Protein AF-F8WFA3-F1 (afdb_monomer)

InterPro domains:
  IPR004170 WWE domain [PS50918] (22-50)

Secondary structure (DSSP, 8-state):
-----HHHHHHHHHHHHHHHTTSSTT---TTS----EEE-TTS-EEEPP-

Mean predicted aligned error: 14.25 Å

pLDDT: mean 75.83, std 16.24, range [46.16, 97.31]

Solvent-accessible surface area (backbone atoms only — not comparable to full-atom values): 3504 Å² total; per-residue (Å²): 132,87,76,82,59,67,71,59,54,56,52,47,54,51,52,52,61,68,58,55,78,76,72,70,80,75,66,84,58,82,88,54,89,81,82,57,71,48,78,44,94,89,77,45,77,43,69,69,80,132

Foldseek 3Di:
DPPDDVVVVVVVVVVCVVVPPPDPPPDPCVPPDDWDWDQDPVRDIDTDDD

Nearest PDB structures (foldseek):
  6lqs-assembly1_r6  TM=3.654E-01  e=4.208E+00  Saccharomyces cerevisiae S288C
  5k36-assembly1_J  TM=3.819E-01  e=6.367E+00  Saccharomyces cerevisiae S288C
  7d4i-assembly1_r6  TM=3.586E-01  e=5.176E+00  Saccharomyces cerevisiae S288C
  6fsz-assembly1_KK  TM=3.586E-01  e=5.176E+00  Saccharomyces cerevisiae S288C

Organism: Homo sapiens (NCBI:txid9606)

Structure (mmCIF, N/CA/C/O backbone):
data_AF-F8WFA3-F1
#
_entry.id   AF-F8WFA3-F1
#
loop_
_atom_site.group_PDB
_atom_site.id
_atom_site.type_symbol
_atom_site.label_atom_id
_atom_site.label_alt_id
_atom_site.label_comp_id
_atom_site.label_asym_id
_atom_site.label_entity_id
_at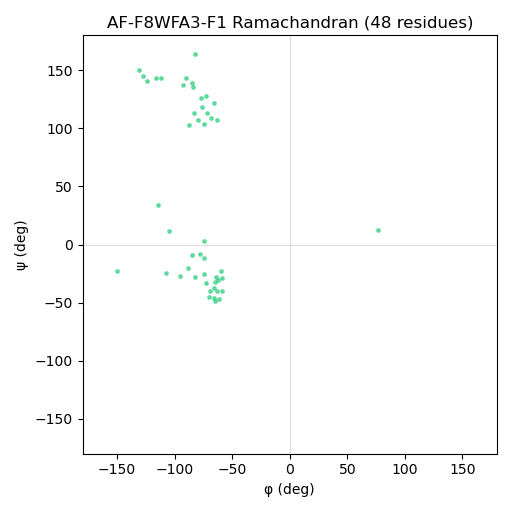om_site.label_seq_id
_atom_site.pdbx_PDB_ins_code
_atom_site.Cartn_x
_atom_site.Cartn_y
_atom_site.Cartn_z
_atom_site.occupancy
_atom_site.B_iso_or_equiv
_atom_site.auth_seq_id
_atom_site.auth_comp_id
_atom_site.auth_asym_id
_atom_site.auth_atom_id
_atom_site.pdbx_PDB_model_num
ATOM 1 N N . MET A 1 1 ? 7.805 36.846 -7.794 1.00 46.16 1 MET A N 1
ATOM 2 C CA . MET A 1 1 ? 7.186 35.985 -8.819 1.00 46.16 1 MET A CA 1
ATOM 3 C C . MET A 1 1 ? 8.278 35.081 -9.342 1.00 46.16 1 MET A C 1
ATOM 5 O O . MET A 1 1 ? 9.273 35.600 -9.823 1.00 46.16 1 MET A O 1
ATOM 9 N N . TRP A 1 2 ? 8.170 33.770 -9.133 1.00 58.09 2 TRP A N 1
ATOM 10 C CA . TRP A 1 2 ? 9.024 32.837 -9.859 1.00 58.09 2 TRP A CA 1
ATOM 11 C C . TRP A 1 2 ? 8.382 32.708 -11.240 1.00 58.09 2 TRP A C 1
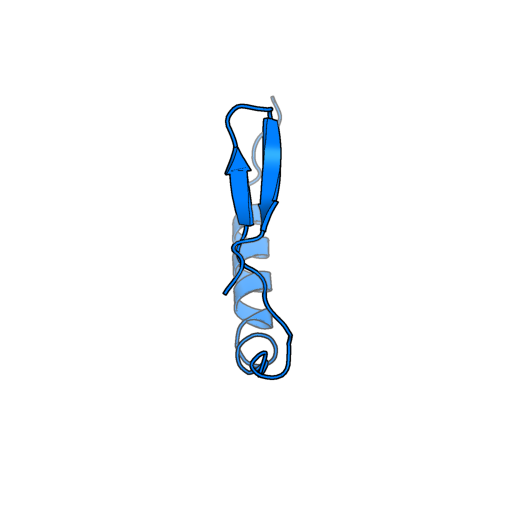ATOM 13 O O . TRP A 1 2 ? 7.261 32.221 -11.367 1.00 58.09 2 TRP A O 1
ATOM 23 N N . GLU A 1 3 ? 8.998 33.301 -12.254 1.00 62.25 3 GLU A N 1
ATOM 24 C CA . GLU A 1 3 ? 8.521 33.140 -13.622 1.00 62.25 3 GLU A CA 1
ATOM 25 C C . GLU A 1 3 ? 8.943 31.748 -14.087 1.00 62.25 3 GLU A C 1
ATOM 27 O O . GLU A 1 3 ? 10.125 31.399 -14.085 1.00 62.25 3 GLU A O 1
ATOM 32 N N . ALA A 1 4 ? 7.957 30.917 -14.409 1.00 64.06 4 ALA A N 1
ATOM 33 C CA . ALA A 1 4 ? 8.180 29.608 -14.992 1.00 64.06 4 ALA A CA 1
ATOM 34 C C . ALA A 1 4 ? 8.857 29.800 -16.361 1.00 64.06 4 ALA A C 1
ATOM 36 O O . ALA A 1 4 ? 8.221 30.276 -17.297 1.00 64.06 4 ALA A O 1
ATOM 37 N N . ASN A 1 5 ? 10.151 29.477 -16.462 1.00 75.81 5 ASN A N 1
ATOM 38 C CA . ASN A 1 5 ? 10.910 29.579 -17.709 1.00 75.81 5 ASN A CA 1
ATOM 39 C C . ASN A 1 5 ? 10.463 28.468 -18.685 1.00 75.81 5 ASN A C 1
ATOM 41 O O . ASN A 1 5 ? 10.749 27.300 -18.406 1.00 75.81 5 ASN A O 1
ATOM 45 N N . PRO A 1 6 ? 9.813 28.787 -19.821 1.00 68.75 6 PRO A N 1
ATOM 46 C CA . PRO A 1 6 ? 9.284 27.792 -20.763 1.00 68.75 6 PRO A CA 1
ATOM 47 C C . PRO A 1 6 ? 10.356 26.850 -21.334 1.00 68.75 6 PRO A C 1
ATOM 49 O O . PRO A 1 6 ? 10.086 25.682 -21.598 1.00 68.75 6 PRO A O 1
ATOM 52 N N . GLU A 1 7 ? 11.602 27.321 -21.435 1.00 68.69 7 GLU A N 1
ATOM 53 C CA . GLU A 1 7 ? 12.747 26.539 -21.924 1.00 68.69 7 GLU A CA 1
ATOM 54 C C . GLU A 1 7 ? 13.091 25.347 -21.014 1.00 68.69 7 GLU A C 1
ATOM 56 O O . GLU A 1 7 ? 13.615 24.327 -21.462 1.00 68.69 7 GLU A O 1
ATOM 61 N N . MET A 1 8 ? 12.789 25.455 -19.716 1.00 63.34 8 MET A N 1
ATOM 62 C CA . MET A 1 8 ? 13.000 24.364 -18.758 1.00 63.34 8 MET A CA 1
ATOM 63 C C . MET A 1 8 ? 11.988 23.234 -18.954 1.00 63.34 8 MET A C 1
ATOM 65 O O . MET A 1 8 ? 12.337 22.073 -18.747 1.00 63.34 8 MET A O 1
ATOM 69 N N . PHE A 1 9 ? 10.761 23.560 -19.367 1.00 62.06 9 PHE A N 1
ATOM 70 C CA . PHE A 1 9 ? 9.713 22.569 -19.619 1.00 62.06 9 PHE A CA 1
ATOM 71 C C . PHE A 1 9 ? 10.033 21.747 -20.865 1.00 62.06 9 PHE A C 1
ATOM 73 O O . PHE A 1 9 ? 10.027 20.522 -20.794 1.00 62.06 9 PHE A O 1
ATOM 80 N N . HIS A 1 10 ? 10.454 22.400 -21.952 1.00 65.50 10 HIS A N 1
ATOM 81 C CA . HIS A 1 10 ? 10.871 21.701 -23.169 1.00 65.50 10 HIS A CA 1
ATOM 82 C C . HIS A 1 10 ? 12.096 20.804 -22.954 1.00 65.50 10 HIS A C 1
ATOM 84 O O . HIS A 1 10 ? 12.123 19.670 -23.428 1.00 65.50 10 HIS A O 1
ATOM 90 N N . LYS A 1 11 ? 13.088 21.260 -22.176 1.00 63.00 11 LYS A N 1
ATOM 91 C CA . LYS A 1 11 ? 14.243 20.421 -21.822 1.00 63.00 11 LYS A CA 1
ATOM 92 C C . LYS A 1 11 ? 13.871 19.229 -20.950 1.00 63.00 11 LYS A C 1
ATOM 94 O O . LYS A 1 11 ? 14.462 18.167 -21.120 1.00 63.00 11 LYS A O 1
ATOM 99 N N . ALA A 1 12 ? 12.929 19.390 -20.022 1.00 63.25 12 ALA A N 1
ATOM 100 C CA . ALA A 1 12 ? 12.443 18.281 -19.213 1.00 63.25 12 ALA A CA 1
ATOM 101 C C . ALA A 1 12 ? 11.734 17.245 -20.097 1.00 63.25 12 ALA A C 1
ATOM 103 O O . ALA A 1 12 ? 12.079 16.070 -20.035 1.00 63.25 12 ALA A O 1
ATOM 104 N N . GLU A 1 13 ? 10.821 17.676 -20.969 1.00 63.84 13 GLU A N 1
ATOM 105 C CA . GLU A 1 13 ? 10.100 16.801 -21.904 1.00 63.84 13 GLU A CA 1
ATOM 106 C C . GLU A 1 13 ? 11.042 16.034 -22.846 1.00 63.84 13 GLU A C 1
ATOM 108 O O . GLU A 1 13 ? 10.841 14.840 -23.078 1.00 63.84 13 GLU A O 1
ATOM 113 N N . GLU A 1 14 ? 12.104 16.675 -23.342 1.00 63.06 14 GLU A N 1
ATOM 114 C CA . GLU A 1 14 ? 13.116 16.029 -24.187 1.00 63.06 14 GLU A CA 1
ATOM 115 C C . GLU A 1 14 ? 13.969 15.019 -23.398 1.00 63.06 14 GLU A C 1
ATOM 117 O O . GLU A 1 14 ? 14.243 13.923 -23.892 1.00 63.06 14 GLU A O 1
ATOM 122 N N . LEU A 1 15 ? 14.347 15.343 -22.153 1.00 60.59 15 LEU A N 1
ATOM 123 C CA . LEU A 1 15 ? 15.101 14.438 -21.279 1.00 60.59 15 LEU A CA 1
ATOM 124 C C . LEU A 1 15 ? 14.266 13.204 -20.910 1.00 60.59 15 LEU A C 1
ATOM 126 O O . LEU A 1 15 ? 14.747 12.081 -21.037 1.00 60.59 15 LEU A O 1
ATOM 130 N N . PHE A 1 16 ? 12.999 13.404 -20.533 1.00 58.88 16 PHE A N 1
ATOM 131 C CA . PHE A 1 16 ? 12.058 12.320 -20.255 1.00 58.88 16 PHE A CA 1
ATOM 132 C C . PHE A 1 16 ? 11.838 11.461 -21.503 1.00 58.88 16 PHE A C 1
ATOM 134 O O . PHE A 1 16 ? 11.987 10.244 -21.436 1.00 58.88 16 PHE A O 1
ATOM 141 N N . SER A 1 17 ? 11.606 12.065 -22.670 1.00 57.94 17 SER A N 1
ATOM 142 C CA . SER A 1 17 ? 11.401 11.319 -23.922 1.00 57.94 17 SER A CA 1
ATOM 143 C C . SER A 1 17 ? 12.621 10.488 -24.337 1.00 57.94 17 SER A C 1
ATOM 145 O O . SER A 1 17 ? 12.473 9.430 -24.946 1.00 57.94 17 SER A O 1
ATOM 147 N N . LYS A 1 18 ? 13.839 10.932 -24.002 1.00 58.00 18 LYS A N 1
ATOM 148 C CA . LYS A 1 18 ? 15.080 10.238 -24.373 1.00 58.00 18 LYS A CA 1
ATOM 149 C C . LYS A 1 18 ? 15.431 9.081 -23.433 1.00 58.00 18 LYS A C 1
ATOM 151 O O . LYS A 1 18 ? 16.041 8.118 -23.887 1.00 58.00 18 LYS A O 1
ATOM 156 N N . THR A 1 19 ? 15.019 9.144 -22.167 1.00 53.84 19 THR A N 1
ATOM 157 C CA . THR A 1 19 ? 15.230 8.069 -21.179 1.00 53.84 19 THR A CA 1
ATOM 158 C C . THR A 1 19 ? 14.104 7.024 -21.181 1.00 53.84 19 THR A C 1
ATOM 160 O O . THR A 1 19 ? 14.321 5.894 -20.758 1.00 53.84 19 THR A O 1
ATOM 163 N N . THR A 1 20 ? 12.918 7.361 -21.703 1.00 53.25 20 THR A N 1
ATOM 164 C CA . THR A 1 20 ? 11.737 6.473 -21.659 1.00 53.25 20 THR A CA 1
ATOM 165 C C . THR A 1 20 ? 11.818 5.294 -22.639 1.00 53.25 20 THR A C 1
ATOM 167 O O . THR A 1 20 ? 11.243 4.250 -22.382 1.00 53.25 20 THR A O 1
ATOM 170 N N . ASN A 1 21 ? 12.564 5.394 -23.742 1.00 56.53 21 ASN A N 1
ATOM 171 C CA . ASN A 1 21 ? 12.341 4.474 -24.864 1.00 56.53 21 ASN A CA 1
ATOM 172 C C . ASN A 1 21 ? 12.915 3.049 -24.751 1.00 56.53 21 ASN A C 1
ATOM 174 O O . ASN A 1 21 ? 12.623 2.272 -25.651 1.00 56.53 21 ASN A O 1
ATOM 178 N N . ASN A 1 22 ? 13.728 2.675 -23.752 1.00 56.34 22 ASN A N 1
ATOM 179 C CA . ASN A 1 22 ? 14.286 1.303 -23.734 1.00 56.34 22 ASN A CA 1
ATOM 180 C C . ASN A 1 22 ? 14.577 0.676 -22.359 1.00 56.34 22 ASN A C 1
ATOM 182 O O . ASN A 1 22 ? 14.662 -0.543 -22.289 1.00 56.34 22 ASN A O 1
ATOM 186 N N . GLU A 1 23 ? 14.767 1.444 -21.281 1.00 58.50 23 GLU A N 1
ATOM 187 C CA . GLU A 1 23 ? 15.314 0.872 -20.031 1.00 58.50 23 GLU A CA 1
ATOM 188 C C . GLU A 1 23 ? 14.289 0.733 -18.899 1.00 58.50 23 GLU A C 1
ATOM 190 O O . GLU A 1 23 ? 14.466 -0.101 -18.020 1.00 58.50 23 GLU A O 1
ATOM 195 N N . VAL A 1 24 ? 13.221 1.535 -18.898 1.00 60.72 24 VAL A N 1
ATOM 196 C CA . VAL A 1 24 ? 12.252 1.577 -17.785 1.00 60.72 24 VAL A CA 1
ATOM 197 C C . VAL A 1 24 ? 11.035 0.677 -18.039 1.00 60.72 24 VA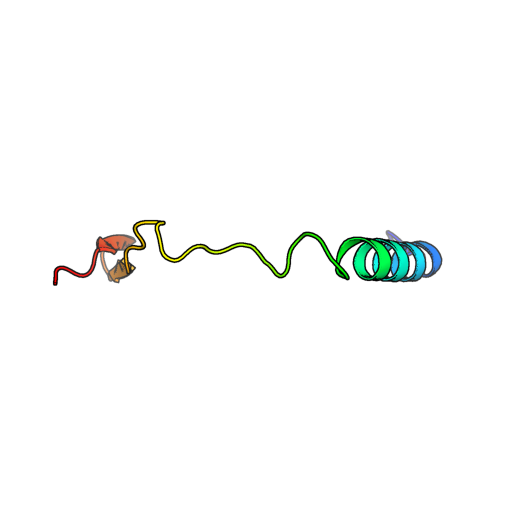L A C 1
ATOM 199 O O . VAL A 1 24 ? 10.447 0.168 -17.089 1.00 60.72 24 VAL A O 1
ATOM 202 N N . ASP A 1 25 ? 10.694 0.436 -19.308 1.00 63.62 25 ASP A N 1
ATOM 203 C CA . ASP A 1 25 ?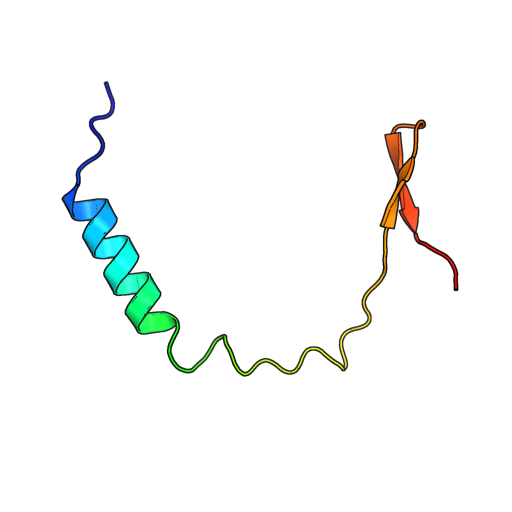 9.458 -0.252 -19.710 1.00 63.62 25 ASP A CA 1
ATOM 204 C C . ASP A 1 25 ? 9.547 -1.793 -19.708 1.00 63.62 25 ASP A C 1
ATOM 206 O O . ASP A 1 25 ? 8.513 -2.446 -19.822 1.00 63.62 25 ASP A O 1
ATOM 210 N N . ASP A 1 26 ? 10.737 -2.389 -19.533 1.00 72.12 26 ASP A N 1
ATOM 211 C CA . ASP A 1 26 ? 10.948 -3.855 -19.561 1.00 72.12 26 ASP A CA 1
ATOM 212 C C . ASP A 1 26 ? 11.387 -4.430 -18.198 1.00 72.12 26 ASP A C 1
ATOM 214 O O . ASP A 1 26 ? 12.191 -5.356 -18.094 1.00 72.12 26 ASP A O 1
ATOM 218 N N . MET A 1 27 ? 10.891 -3.837 -17.109 1.00 84.00 27 MET A N 1
ATOM 219 C CA . MET A 1 27 ? 11.135 -4.340 -15.756 1.00 84.00 27 MET A CA 1
ATOM 220 C C . MET A 1 27 ? 10.070 -5.380 -15.383 1.00 84.00 27 MET A C 1
ATOM 222 O O . MET A 1 27 ? 8.947 -5.026 -15.016 1.00 84.00 27 MET A O 1
ATOM 226 N N . ASP A 1 28 ? 10.419 -6.669 -15.428 1.00 83.81 28 ASP A N 1
ATOM 227 C CA . ASP A 1 28 ? 9.576 -7.725 -14.859 1.00 83.81 28 ASP A CA 1
ATOM 228 C C . ASP A 1 28 ? 9.543 -7.601 -13.329 1.00 83.81 28 ASP A C 1
ATOM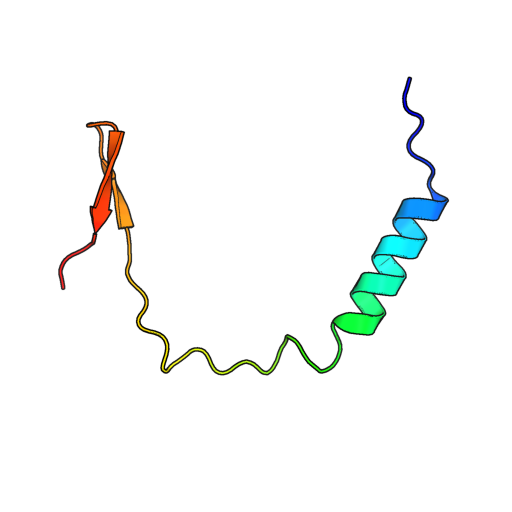 230 O O . ASP A 1 28 ? 10.521 -7.852 -12.625 1.00 83.81 28 ASP A O 1
ATOM 234 N N . THR A 1 29 ? 8.392 -7.183 -12.806 1.00 87.44 29 THR A N 1
ATOM 235 C CA . THR A 1 29 ? 8.151 -7.030 -11.365 1.00 87.44 29 THR A CA 1
ATOM 236 C C . THR A 1 29 ? 7.282 -8.152 -10.795 1.00 87.44 29 THR A C 1
ATOM 238 O O . THR A 1 29 ? 6.825 -8.047 -9.654 1.00 87.44 29 THR A O 1
ATOM 241 N N . SER A 1 30 ? 7.050 -9.231 -11.554 1.00 87.12 30 SER A N 1
ATOM 242 C CA . SER A 1 30 ? 6.197 -10.353 -11.142 1.00 87.12 30 SER A CA 1
ATOM 243 C C . SER A 1 30 ? 6.739 -11.125 -9.932 1.00 87.12 30 SER A C 1
ATOM 245 O O . SER A 1 30 ? 5.953 -11.551 -9.085 1.00 87.12 30 SER A O 1
ATOM 247 N N . ASP A 1 31 ? 8.065 -11.212 -9.788 1.00 91.75 31 ASP A N 1
ATOM 248 C CA . ASP A 1 31 ? 8.743 -11.821 -8.632 1.00 91.75 31 ASP A CA 1
ATOM 249 C C . ASP A 1 31 ? 8.703 -10.940 -7.370 1.00 91.75 31 ASP A C 1
ATOM 251 O O . ASP A 1 31 ? 9.030 -11.384 -6.265 1.00 91.75 31 ASP A O 1
ATOM 2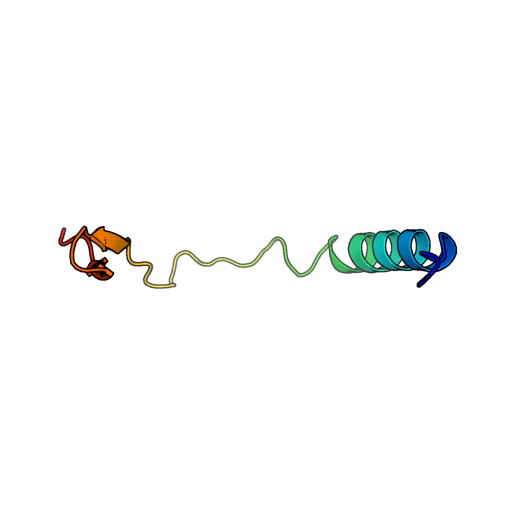55 N N . THR A 1 32 ? 8.305 -9.672 -7.505 1.00 90.00 32 THR A N 1
ATOM 256 C CA . THR A 1 32 ? 8.198 -8.761 -6.364 1.00 90.00 32 THR A CA 1
ATOM 257 C C . THR A 1 32 ? 6.929 -9.068 -5.579 1.00 90.00 32 THR A C 1
ATOM 259 O O . THR A 1 32 ? 5.819 -9.068 -6.109 1.00 90.00 32 THR A O 1
ATOM 262 N N . GLN A 1 33 ? 7.069 -9.303 -4.274 1.00 90.62 33 GLN A N 1
ATOM 263 C CA . GLN A 1 33 ? 5.917 -9.529 -3.411 1.00 90.62 33 GLN A CA 1
ATOM 264 C C . GLN A 1 33 ? 5.178 -8.212 -3.139 1.00 90.62 33 GLN A C 1
ATOM 266 O O . GLN A 1 33 ? 5.597 -7.402 -2.313 1.00 90.62 33 GLN A O 1
ATOM 271 N N . TRP A 1 34 ? 4.046 -8.017 -3.811 1.00 90.88 34 TRP A N 1
ATOM 272 C CA . TRP A 1 34 ? 3.172 -6.861 -3.611 1.00 90.88 34 TRP A CA 1
ATOM 273 C C . TRP A 1 34 ? 2.111 -7.127 -2.537 1.00 90.88 34 TRP A C 1
ATOM 275 O O . TRP A 1 34 ? 1.565 -8.227 -2.431 1.00 90.88 34 TRP A O 1
ATOM 285 N N . GLY A 1 35 ? 1.795 -6.098 -1.748 1.00 91.88 35 GLY A N 1
ATOM 286 C CA . GLY A 1 35 ? 0.727 -6.119 -0.749 1.00 91.88 35 GLY A CA 1
ATOM 287 C C . GLY A 1 35 ? -0.271 -4.988 -0.981 1.00 91.88 35 GLY A C 1
ATOM 288 O O . GLY A 1 35 ? 0.123 -3.870 -1.306 1.00 91.88 35 GLY A O 1
ATOM 289 N N . TRP A 1 36 ? -1.561 -5.270 -0.792 1.00 94.81 36 TRP A N 1
ATOM 290 C CA . TRP A 1 36 ? -2.618 -4.258 -0.849 1.00 94.81 36 TRP A CA 1
ATOM 291 C C . TRP A 1 36 ? -2.902 -3.706 0.545 1.00 94.81 36 TRP A C 1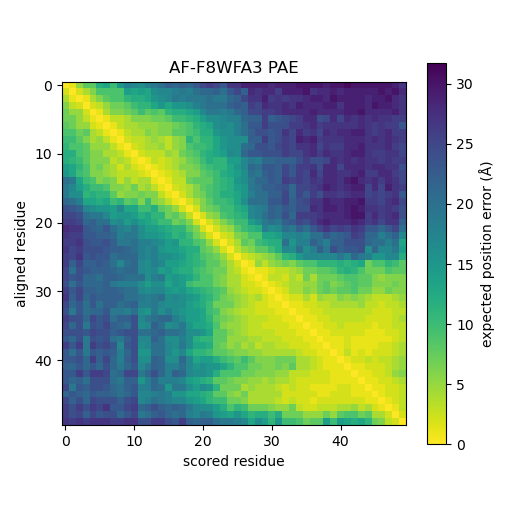
ATOM 293 O O . TRP A 1 36 ? -3.023 -4.472 1.503 1.00 94.81 36 TRP A O 1
ATOM 303 N N . PHE A 1 37 ? -3.064 -2.387 0.654 1.00 95.62 37 PHE A N 1
ATOM 304 C CA . PHE A 1 37 ? -3.351 -1.707 1.916 1.00 95.62 37 PHE A CA 1
ATOM 305 C C . PHE A 1 37 ? -4.528 -0.743 1.771 1.00 95.62 37 PHE A C 1
ATOM 307 O O . PHE A 1 37 ? -4.738 -0.166 0.706 1.00 95.62 37 PHE A O 1
ATOM 314 N N . TYR A 1 38 ? -5.265 -0.535 2.860 1.00 94.94 38 TYR A N 1
ATOM 315 C CA . TYR A 1 38 ? -6.312 0.477 2.961 1.00 94.94 38 TYR A CA 1
ATOM 316 C C . TYR A 1 38 ? -6.094 1.360 4.191 1.00 94.94 38 TYR A C 1
ATOM 318 O O . TYR A 1 38 ? -5.619 0.900 5.233 1.00 94.94 38 TYR A O 1
ATOM 326 N N . LEU A 1 39 ? -6.442 2.640 4.068 1.00 97.06 39 LEU A N 1
ATOM 327 C CA . LEU A 1 39 ? -6.431 3.573 5.187 1.00 97.06 39 LEU A CA 1
ATOM 328 C C . LEU A 1 39 ? -7.744 3.420 5.957 1.00 97.06 39 LEU A C 1
ATOM 330 O O . LEU A 1 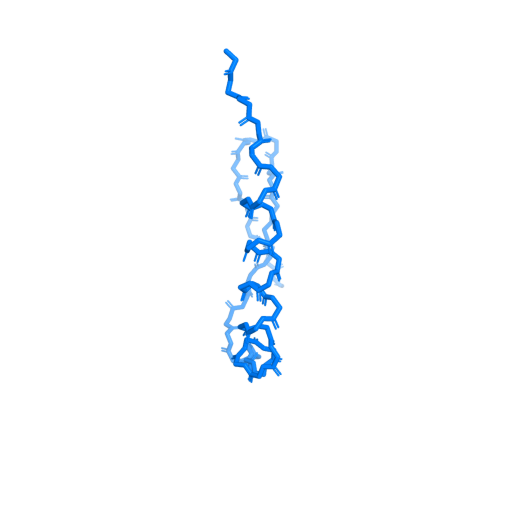39 ? -8.814 3.713 5.429 1.00 97.06 39 LEU A O 1
ATOM 334 N N . ALA A 1 40 ? -7.668 2.932 7.193 1.00 96.25 40 ALA A N 1
ATOM 335 C CA . ALA A 1 40 ? -8.843 2.810 8.046 1.00 96.25 40 ALA A CA 1
ATOM 336 C C . ALA A 1 40 ? -9.177 4.131 8.747 1.00 96.25 40 ALA A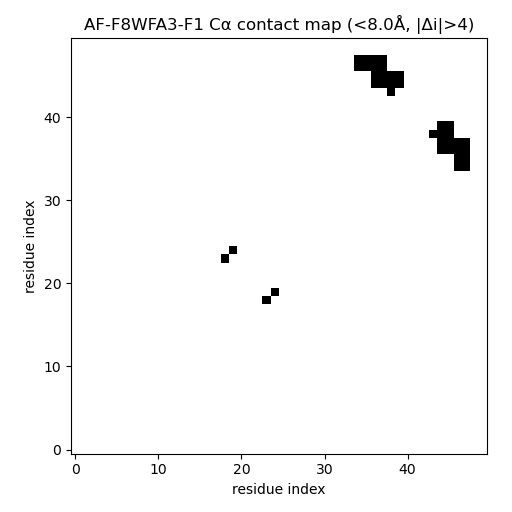 C 1
ATOM 338 O O . ALA A 1 40 ? -8.329 5.010 8.898 1.00 96.25 40 ALA A O 1
ATOM 339 N N . GLU A 1 41 ? -10.395 4.218 9.278 1.00 97.06 41 GLU A N 1
ATOM 340 C CA . GLU A 1 41 ? -10.893 5.379 10.030 1.00 97.06 41 GLU A CA 1
ATOM 341 C C . GLU A 1 41 ? -10.059 5.702 11.279 1.00 97.06 41 GLU A C 1
ATOM 343 O O . GLU A 1 41 ? -10.018 6.844 11.724 1.00 97.06 41 GLU A O 1
ATOM 348 N N . CYS A 1 42 ? -9.319 4.728 11.820 1.00 95.12 42 CYS A N 1
ATOM 349 C CA . CYS A 1 42 ? -8.372 4.967 12.910 1.00 95.12 42 CYS A CA 1
ATOM 350 C C . CYS A 1 42 ? -7.076 5.682 12.467 1.00 95.12 42 CYS A C 1
ATOM 352 O O . CYS A 1 42 ? -6.165 5.853 13.278 1.00 95.12 42 CYS A O 1
ATOM 354 N N . GLY A 1 43 ? -6.968 6.060 11.187 1.00 97.19 43 GLY A N 1
ATOM 355 C CA . GLY A 1 43 ? -5.827 6.771 10.611 1.00 97.19 43 GLY A CA 1
ATOM 356 C C . GLY A 1 43 ? -4.598 5.896 10.355 1.00 97.19 43 GLY A C 1
ATOM 357 O O . GLY A 1 43 ? -3.514 6.424 10.119 1.00 97.19 43 GLY A O 1
ATOM 358 N N . LYS A 1 44 ? -4.740 4.565 10.418 1.00 97.06 44 LYS A N 1
ATOM 359 C CA . LYS A 1 44 ? -3.655 3.606 10.167 1.00 97.06 44 LYS A CA 1
ATOM 360 C C . LYS A 1 44 ? -3.898 2.829 8.883 1.00 97.06 44 LYS A C 1
ATOM 362 O O . LYS A 1 44 ? -5.031 2.454 8.572 1.00 97.06 44 LYS A O 1
ATOM 367 N N . TRP A 1 45 ? -2.811 2.560 8.171 1.00 97.31 45 TRP A N 1
ATOM 368 C CA . TRP A 1 45 ? -2.810 1.634 7.049 1.00 97.31 45 TRP A CA 1
ATOM 369 C C . TRP A 1 45 ? -2.914 0.202 7.565 1.00 97.31 45 TRP A C 1
ATOM 371 O O . TRP A 1 45 ? -2.125 -0.215 8.414 1.00 97.31 45 TRP A O 1
ATOM 381 N N . HIS A 1 46 ? -3.871 -0.548 7.033 1.00 95.88 46 HIS A N 1
ATOM 382 C CA . HIS A 1 46 ? -4.017 -1.977 7.274 1.00 95.88 46 HIS A CA 1
ATOM 383 C C . HIS A 1 46 ? -3.825 -2.736 5.970 1.00 95.88 46 HIS A C 1
ATOM 385 O O . HIS A 1 46 ? -4.223 -2.268 4.907 1.00 95.88 46 HIS A O 1
ATOM 391 N N . MET A 1 47 ? -3.200 -3.905 6.058 1.00 94.81 47 MET A N 1
ATOM 392 C CA . MET A 1 47 ? -2.977 -4.786 4.917 1.00 94.81 47 MET A CA 1
ATOM 393 C C . MET A 1 47 ? -4.214 -5.657 4.689 1.00 94.81 47 MET A C 1
ATOM 395 O O . MET A 1 47 ? -4.782 -6.177 5.651 1.00 94.81 47 MET A O 1
ATOM 399 N N . PHE A 1 48 ? -4.608 -5.857 3.434 1.00 90.94 48 PHE A N 1
ATOM 400 C CA . PHE A 1 48 ? -5.575 -6.895 3.091 1.00 90.94 48 PHE A CA 1
ATOM 401 C C . PHE A 1 48 ? -4.961 -8.267 3.372 1.00 90.94 48 PHE A C 1
ATOM 403 O O . PHE A 1 48 ? -3.912 -8.609 2.825 1.00 90.94 48 PHE A O 1
ATOM 410 N N . GLN A 1 49 ? -5.616 -9.055 4.221 1.00 85.12 49 GLN A N 1
ATOM 411 C CA . GLN A 1 49 ? -5.283 -10.465 4.385 1.00 85.12 49 GLN A CA 1
ATOM 412 C C . GLN A 1 49 ? -6.007 -11.266 3.301 1.00 85.12 49 GLN A C 1
ATOM 414 O O . GLN A 1 49 ? -7.170 -10.991 2.999 1.00 85.12 49 GLN A O 1
ATOM 419 N N . LYS A 1 50 ? -5.278 -12.192 2.678 1.00 66.69 50 LYS A N 1
ATOM 420 C CA . LYS A 1 50 ? -5.812 -13.127 1.683 1.00 66.69 50 LYS A CA 1
ATOM 421 C C . LYS A 1 50 ? -6.639 -14.219 2.347 1.00 66.69 50 LYS A C 1
ATOM 423 O O . LYS A 1 50 ? -6.265 -14.614 3.474 1.00 66.69 50 LYS A O 1
#

Sequence (50 aa):
MWEANPEMFHKAEELFSKTTNNEVDDMDTSDTQWGWFYLAECGKWHMFQK

Radius of gyration: 19.76 Å; Cα contacts (8 Å, |Δi|>4): 19; chains: 1; bounding box: 26×49×38 Å